Protein AF-A0ABD5DX49-F1 (afdb_monomer_lite)

Structure (mmCIF, N/CA/C/O backbone):
data_AF-A0ABD5DX49-F1
#
_entry.id   AF-A0ABD5DX49-F1
#
loop_
_atom_site.group_PDB
_atom_site.id
_atom_site.type_symbol
_atom_site.label_atom_id
_atom_site.label_alt_id
_atom_site.label_comp_id
_atom_site.label_asym_id
_atom_site.label_entity_id
_atom_site.label_seq_id
_atom_site.pdbx_PDB_ins_code
_atom_site.Cartn_x
_atom_site.Cartn_y
_atom_site.Cartn_z
_atom_site.occupancy
_atom_site.B_iso_or_equiv
_atom_site.auth_seq_id
_atom_site.auth_comp_id
_atom_site.auth_asym_id
_atom_site.auth_atom_id
_atom_site.pdbx_PDB_model_num
ATOM 1 N N . ARG A 1 1 ? -9.035 -1.314 -5.910 1.00 80.25 1 ARG A N 1
ATOM 2 C CA . ARG A 1 1 ? -8.321 -2.051 -6.980 1.00 80.25 1 ARG A CA 1
ATOM 3 C C . ARG A 1 1 ? -7.842 -3.350 -6.370 1.00 80.25 1 ARG A C 1
ATOM 5 O O . ARG A 1 1 ? -7.480 -3.320 -5.204 1.00 80.25 1 ARG A O 1
ATOM 12 N N . ASP A 1 2 ? -7.872 -4.441 -7.118 1.00 87.19 2 ASP A N 1
ATOM 13 C CA . ASP A 1 2 ? -7.253 -5.689 -6.683 1.00 87.19 2 ASP A CA 1
ATOM 14 C C . ASP A 1 2 ? -5.819 -5.722 -7.222 1.00 87.19 2 ASP A C 1
ATOM 16 O O . ASP A 1 2 ? -5.620 -5.743 -8.436 1.00 87.19 2 ASP A O 1
ATOM 20 N N . VAL A 1 3 ? -4.834 -5.605 -6.329 1.00 90.69 3 VAL A N 1
ATOM 21 C CA . VAL A 1 3 ? -3.403 -5.620 -6.673 1.00 90.69 3 VAL A CA 1
ATOM 22 C C . VAL A 1 3 ? -2.697 -6.610 -5.737 1.00 90.69 3 VAL A C 1
ATOM 24 O O . VAL A 1 3 ? -2.121 -6.208 -4.722 1.00 90.69 3 VAL A O 1
ATOM 27 N N . PRO A 1 4 ? -2.763 -7.923 -6.033 1.00 91.88 4 PRO A N 1
ATOM 28 C CA . PRO A 1 4 ? -2.323 -8.962 -5.102 1.00 91.88 4 PRO A CA 1
ATOM 29 C C . PRO A 1 4 ? -0.836 -8.902 -4.749 1.00 91.88 4 PRO A C 1
ATOM 31 O O . PRO A 1 4 ? -0.452 -9.294 -3.649 1.00 91.88 4 PRO A O 1
ATOM 34 N N . TRP A 1 5 ? 0.011 -8.427 -5.668 1.00 92.81 5 TRP A N 1
ATOM 35 C CA . TRP A 1 5 ? 1.447 -8.304 -5.415 1.00 92.81 5 TRP A CA 1
ATOM 36 C C . TRP A 1 5 ? 1.728 -7.267 -4.319 1.00 92.81 5 TRP A C 1
ATOM 38 O O . TRP A 1 5 ? 2.513 -7.543 -3.414 1.00 92.81 5 TRP A O 1
ATOM 48 N N . LEU A 1 6 ? 1.024 -6.129 -4.343 1.00 93.38 6 LEU A N 1
ATOM 49 C CA . LEU A 1 6 ? 1.190 -5.061 -3.360 1.00 93.38 6 LEU A CA 1
ATOM 50 C C . LEU A 1 6 ? 0.702 -5.527 -1.988 1.00 93.38 6 LEU A C 1
ATOM 52 O O . LEU A 1 6 ? 1.415 -5.383 -1.000 1.00 93.38 6 LEU A O 1
ATOM 56 N N . ALA A 1 7 ? -0.468 -6.174 -1.936 1.00 93.19 7 ALA A N 1
ATOM 57 C CA . ALA A 1 7 ? -1.020 -6.708 -0.691 1.00 93.19 7 ALA A CA 1
ATOM 58 C C . ALA A 1 7 ? -0.073 -7.716 -0.011 1.00 93.19 7 ALA A C 1
ATOM 60 O O . ALA A 1 7 ? 0.035 -7.725 1.211 1.00 93.19 7 ALA A O 1
ATOM 61 N N . LYS A 1 8 ? 0.654 -8.529 -0.792 1.00 94.31 8 LYS A N 1
ATOM 62 C CA . LYS A 1 8 ? 1.666 -9.473 -0.280 1.00 94.31 8 LYS A CA 1
ATOM 63 C C . LYS A 1 8 ? 2.945 -8.797 0.225 1.00 94.31 8 LYS A C 1
ATOM 65 O O . LYS A 1 8 ? 3.668 -9.412 1.002 1.00 94.31 8 LYS A O 1
ATOM 70 N N . ARG A 1 9 ? 3.251 -7.580 -0.236 1.00 94.88 9 ARG A N 1
ATOM 71 C CA . ARG A 1 9 ? 4.437 -6.811 0.176 1.00 94.88 9 ARG A CA 1
ATOM 72 C C . 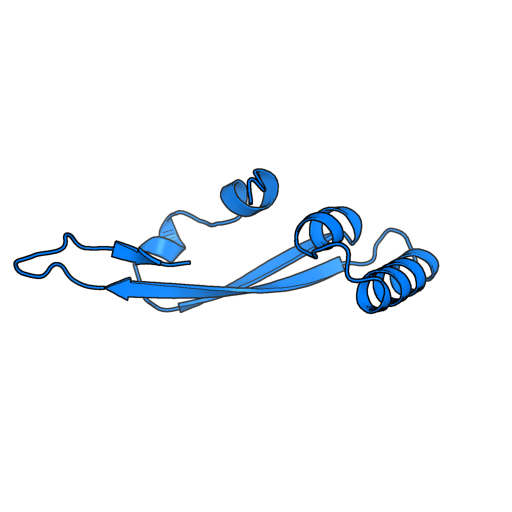ARG A 1 9 ? 4.204 -5.996 1.452 1.00 94.88 9 ARG A C 1
ATOM 74 O O . ARG A 1 9 ? 5.179 -5.614 2.092 1.00 94.88 9 ARG A O 1
ATOM 81 N N . ILE A 1 10 ? 2.950 -5.774 1.857 1.00 95.12 10 ILE A N 1
ATOM 82 C CA . ILE A 1 10 ? 2.632 -5.167 3.156 1.00 95.12 10 ILE A CA 1
ATOM 83 C C . ILE A 1 10 ? 2.980 -6.154 4.273 1.00 95.12 10 ILE A C 1
ATOM 85 O O . ILE A 1 10 ? 2.332 -7.190 4.433 1.00 95.12 10 ILE A O 1
ATOM 89 N N . GLN A 1 11 ? 4.002 -5.827 5.063 1.00 95.50 11 GLN A N 1
ATOM 90 C CA . GLN A 1 11 ? 4.450 -6.700 6.144 1.00 95.50 11 GLN A CA 1
ATOM 91 C C . GLN A 1 11 ? 3.481 -6.627 7.342 1.00 95.50 11 GLN A C 1
ATOM 93 O O . GLN A 1 11 ? 3.104 -5.527 7.761 1.00 95.50 11 GLN A O 1
ATOM 98 N N . PRO A 1 12 ? 3.089 -7.763 7.954 1.00 95.69 12 PRO A N 1
ATOM 99 C CA . PRO A 1 12 ? 2.164 -7.770 9.090 1.00 95.69 12 PRO A CA 1
ATOM 100 C C . PRO A 1 12 ? 2.631 -6.931 10.289 1.00 95.69 12 PRO A C 1
ATOM 102 O O . PRO A 1 12 ? 1.806 -6.399 11.032 1.00 95.69 12 PRO A O 1
ATOM 105 N N . GLU A 1 13 ? 3.941 -6.795 10.508 1.00 95.62 13 GLU A N 1
ATOM 106 C CA . GLU A 1 13 ? 4.495 -5.930 11.551 1.00 95.62 13 GLU A CA 1
ATOM 107 C C . GLU A 1 13 ? 4.204 -4.439 11.347 1.00 95.62 13 GLU A C 1
ATOM 109 O O . GLU A 1 13 ? 4.099 -3.717 12.343 1.00 95.62 13 GLU A O 1
ATOM 114 N N . TRP A 1 14 ? 4.034 -3.976 10.105 1.00 96.38 14 TRP A N 1
ATOM 115 C CA . TRP A 1 14 ? 3.754 -2.568 9.809 1.00 96.38 14 TRP A CA 1
ATOM 116 C C . TRP A 1 14 ? 2.385 -2.163 10.357 1.00 96.38 14 TRP A C 1
ATOM 118 O O . TRP A 1 14 ? 2.234 -1.085 10.916 1.00 96.38 14 TRP A O 1
ATOM 128 N N . LEU A 1 15 ? 1.413 -3.081 10.336 1.00 95.88 15 LEU A N 1
ATOM 129 C CA . LEU A 1 15 ? 0.033 -2.849 10.780 1.00 95.88 15 LEU A CA 1
ATOM 130 C C . LEU A 1 15 ? -0.121 -2.615 12.293 1.00 95.88 15 LEU A C 1
ATOM 132 O O . LEU A 1 15 ? -1.224 -2.313 12.751 1.00 95.88 15 LEU A O 1
ATOM 136 N N . LYS A 1 16 ? 0.955 -2.775 13.075 1.00 94.31 16 LYS A N 1
ATOM 137 C CA . LYS A 1 16 ? 0.938 -2.687 14.545 1.00 94.31 16 LYS A CA 1
ATOM 138 C C . LYS A 1 16 ? 1.184 -1.275 15.083 1.00 94.31 16 LYS A C 1
ATOM 140 O O . LYS A 1 16 ? 0.957 -1.044 16.269 1.00 94.31 16 LYS A O 1
ATOM 145 N N . ARG A 1 17 ? 1.676 -0.343 14.260 1.00 94.06 17 ARG A N 1
ATOM 146 C CA . ARG A 1 17 ? 2.019 1.028 14.676 1.00 94.06 17 ARG A CA 1
ATOM 147 C C . ARG A 1 17 ? 1.869 2.018 13.526 1.00 94.06 17 ARG A C 1
ATOM 149 O O . ARG A 1 17 ? 1.964 1.635 12.370 1.00 94.06 17 ARG A O 1
ATOM 156 N N . ASN A 1 18 ? 1.696 3.295 13.866 1.00 96.00 18 ASN A N 1
ATOM 157 C CA . ASN A 1 18 ? 1.811 4.368 12.881 1.00 96.00 18 ASN A CA 1
ATOM 158 C C . ASN A 1 18 ? 3.228 4.395 12.306 1.00 96.00 18 ASN A C 1
ATOM 160 O O . ASN A 1 18 ? 4.197 4.248 13.058 1.00 96.00 18 ASN A O 1
ATOM 164 N N . GLY A 1 19 ? 3.350 4.611 11.001 1.00 96.38 19 GLY A N 1
ATOM 165 C CA . GLY A 1 19 ? 4.655 4.629 10.356 1.00 96.38 19 GLY A CA 1
ATOM 166 C C . GLY A 1 19 ? 4.602 4.926 8.868 1.00 96.38 19 GLY A C 1
ATOM 167 O O . GLY A 1 19 ? 3.546 4.863 8.241 1.00 96.38 19 GLY A O 1
ATOM 168 N N . PHE A 1 20 ? 5.777 5.235 8.331 1.00 97.06 20 PHE A N 1
ATOM 169 C CA . PHE A 1 20 ? 6.028 5.339 6.903 1.00 97.06 20 PHE A CA 1
ATOM 170 C C . PHE A 1 20 ? 7.006 4.239 6.504 1.00 97.06 20 PHE A C 1
ATOM 172 O O . PHE A 1 20 ? 7.973 3.970 7.221 1.00 97.06 20 PHE A O 1
ATOM 179 N N . HIS A 1 21 ? 6.722 3.602 5.377 1.00 96.31 21 HIS A N 1
ATOM 180 C CA . HIS A 1 21 ? 7.507 2.529 4.788 1.00 96.31 21 HIS A CA 1
ATOM 181 C C . HIS A 1 21 ? 7.646 2.770 3.289 1.00 96.31 21 HIS A C 1
ATOM 183 O O . HIS A 1 21 ? 6.945 3.603 2.715 1.00 96.31 21 HIS A O 1
ATOM 189 N N . GLU A 1 22 ? 8.533 2.018 2.657 1.00 96.31 22 GLU A N 1
ATOM 190 C CA . GLU A 1 22 ? 8.747 2.062 1.217 1.00 96.31 22 GLU A CA 1
ATOM 191 C C . GLU A 1 22 ? 8.685 0.641 0.656 1.00 96.31 22 GLU A C 1
ATOM 193 O O . GLU A 1 22 ? 9.068 -0.324 1.325 1.00 96.31 22 GLU A O 1
ATOM 198 N N . ILE A 1 23 ? 8.148 0.507 -0.555 1.00 95.38 23 ILE A N 1
ATOM 199 C CA . ILE A 1 23 ? 8.145 -0.737 -1.325 1.00 95.38 23 ILE A CA 1
ATOM 200 C C . ILE A 1 23 ? 8.807 -0.463 -2.666 1.00 95.38 23 ILE A C 1
ATOM 202 O O . ILE A 1 23 ? 8.325 0.367 -3.435 1.00 95.38 23 ILE A O 1
ATOM 206 N N . GLU A 1 24 ? 9.863 -1.211 -2.953 1.00 93.50 24 GLU A N 1
ATOM 207 C CA . GLU A 1 24 ? 10.492 -1.258 -4.270 1.00 93.50 24 GLU A CA 1
ATOM 208 C C . GLU A 1 24 ? 9.761 -2.265 -5.165 1.00 93.50 24 GLU A C 1
ATOM 210 O O . GLU A 1 24 ? 9.435 -3.391 -4.752 1.00 93.50 24 GLU A O 1
ATOM 215 N N . ALA A 1 25 ? 9.461 -1.847 -6.390 1.00 91.31 25 ALA A N 1
ATOM 216 C CA . ALA A 1 25 ? 8.798 -2.656 -7.400 1.00 91.31 25 ALA A CA 1
ATOM 217 C C . ALA A 1 25 ? 9.315 -2.296 -8.794 1.00 91.31 25 ALA A C 1
ATOM 219 O O . ALA A 1 25 ? 9.632 -1.140 -9.058 1.00 91.31 25 ALA A O 1
ATOM 220 N N . ASP A 1 26 ? 9.342 -3.269 -9.699 1.00 89.75 26 ASP A N 1
ATOM 221 C CA . ASP A 1 26 ? 9.637 -3.015 -11.108 1.00 89.75 26 ASP A CA 1
ATOM 222 C C . ASP A 1 26 ? 8.597 -2.074 -11.755 1.00 89.75 26 ASP A C 1
ATOM 224 O O . ASP A 1 26 ? 7.506 -1.802 -11.219 1.00 89.75 26 ASP A O 1
ATOM 228 N N . VAL A 1 27 ? 8.951 -1.539 -12.925 1.00 87.50 27 VAL A N 1
ATOM 229 C CA . VAL A 1 27 ? 8.105 -0.600 -13.676 1.00 87.50 27 VAL A CA 1
ATOM 230 C C . VAL A 1 27 ? 6.763 -1.234 -14.059 1.00 87.50 27 VAL A C 1
ATOM 232 O O . VAL A 1 27 ? 5.725 -0.568 -14.009 1.00 87.50 27 VAL A O 1
ATOM 235 N N . ASP A 1 28 ? 6.745 -2.530 -14.370 1.00 86.81 28 ASP A N 1
ATOM 236 C CA . ASP A 1 28 ? 5.536 -3.253 -14.768 1.00 86.81 28 ASP A CA 1
ATOM 237 C C . ASP A 1 28 ? 4.529 -3.365 -13.622 1.00 86.81 28 ASP A C 1
ATOM 239 O O . ASP A 1 28 ? 3.362 -2.987 -13.767 1.00 86.81 28 ASP A O 1
ATOM 243 N N . SER A 1 29 ? 4.985 -3.780 -12.447 1.00 88.75 29 SER A N 1
ATOM 244 C CA . SER A 1 29 ? 4.220 -3.831 -11.205 1.00 88.75 29 SER A CA 1
ATOM 245 C C . SER A 1 29 ? 3.713 -2.441 -10.825 1.00 88.75 29 SER A C 1
ATOM 247 O O . SER A 1 29 ? 2.540 -2.274 -10.475 1.00 88.75 29 SER A O 1
ATOM 249 N N . SER A 1 30 ? 4.566 -1.425 -10.969 1.00 87.62 30 SER A N 1
ATOM 250 C CA . SER A 1 30 ? 4.230 -0.022 -10.705 1.00 87.62 30 SER A CA 1
ATOM 251 C C . SER A 1 30 ? 3.154 0.506 -11.654 1.00 87.62 30 SER A C 1
ATOM 253 O O . SER A 1 30 ? 2.234 1.208 -11.224 1.00 87.62 30 SER A O 1
ATOM 255 N N . SER A 1 31 ? 3.186 0.101 -12.926 1.00 86.00 31 SER A N 1
ATOM 256 C CA . SER A 1 31 ? 2.171 0.477 -13.914 1.00 86.00 31 SER A CA 1
ATOM 257 C C . SER A 1 31 ? 0.771 -0.034 -13.542 1.00 86.00 31 SER A C 1
ATOM 259 O O . SER A 1 31 ? -0.224 0.651 -13.788 1.00 86.00 31 SER A O 1
ATOM 261 N N . MET A 1 32 ? 0.667 -1.170 -12.832 1.00 87.25 32 MET A N 1
ATOM 262 C CA . MET A 1 32 ? -0.615 -1.688 -12.329 1.00 87.25 32 MET A CA 1
ATOM 263 C C . MET A 1 32 ? -1.259 -0.773 -11.272 1.00 87.25 32 MET A C 1
ATOM 265 O O . MET A 1 32 ? -2.482 -0.806 -11.093 1.00 87.25 32 MET A O 1
ATOM 269 N N . LEU A 1 33 ? -0.464 0.044 -10.566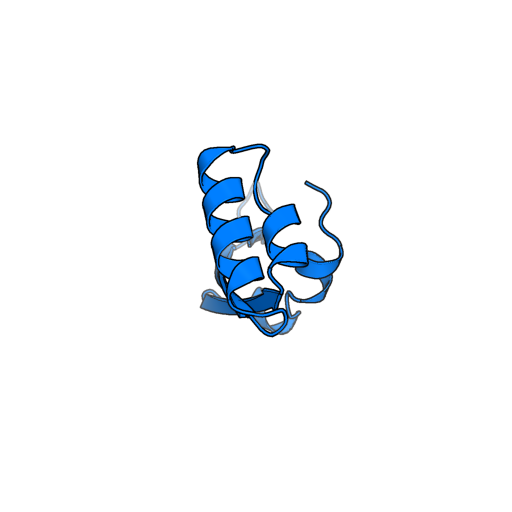 1.00 86.38 33 LEU A N 1
ATOM 270 C CA . LEU A 1 33 ? -0.935 0.986 -9.539 1.00 86.38 33 LEU A CA 1
ATOM 271 C C . LEU A 1 33 ? -1.467 2.288 -10.127 1.00 86.38 33 LEU A C 1
ATOM 273 O O . LEU A 1 33 ? -2.323 2.938 -9.519 1.00 86.38 33 LEU A O 1
ATOM 277 N N . LEU A 1 34 ? -1.067 2.612 -11.351 1.00 81.38 34 LEU A N 1
ATOM 278 C CA . LEU A 1 34 ? -1.478 3.813 -12.059 1.00 81.38 34 LEU A CA 1
ATOM 279 C C . LEU A 1 34 ? -2.755 3.532 -12.858 1.00 81.38 34 LEU A C 1
ATOM 281 O O . LEU A 1 34 ? -2.981 2.423 -13.350 1.00 81.38 34 LEU A O 1
ATOM 285 N N . ARG A 1 35 ? -3.698 4.481 -12.876 1.00 67.62 35 ARG A N 1
ATOM 286 C CA . ARG A 1 35 ? -4.873 4.396 -13.770 1.00 67.62 35 ARG A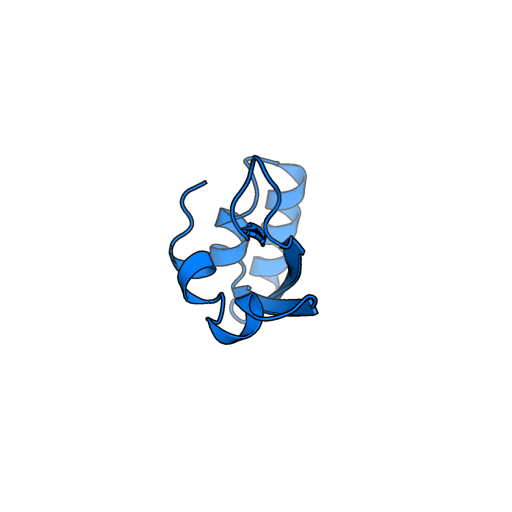 CA 1
ATOM 287 C C . ARG A 1 35 ? -4.393 4.544 -15.224 1.00 67.62 35 ARG A C 1
ATOM 289 O O . ARG A 1 35 ? -3.214 4.802 -15.433 1.00 67.62 35 ARG A O 1
ATOM 296 N N . ASN A 1 36 ? -5.288 4.444 -16.212 1.00 68.69 36 ASN A N 1
ATOM 297 C CA . ASN A 1 36 ? -5.012 4.853 -17.603 1.00 68.69 36 ASN A CA 1
ATOM 298 C C . ASN A 1 36 ? -4.759 6.377 -17.692 1.00 68.69 36 ASN A C 1
ATOM 300 O O . ASN A 1 36 ? -5.520 7.106 -18.322 1.00 68.69 36 ASN A O 1
ATOM 304 N N . ASN A 1 37 ? -3.749 6.874 -16.982 1.00 79.38 37 ASN A N 1
ATOM 305 C CA . ASN A 1 37 ? -3.239 8.221 -17.096 1.00 79.38 37 ASN A CA 1
ATOM 306 C C . ASN A 1 37 ? -2.131 8.175 -18.144 1.00 79.38 37 ASN A C 1
ATOM 308 O O . ASN A 1 37 ? -1.051 7.647 -17.886 1.00 79.38 37 ASN A O 1
ATOM 312 N N . HIS A 1 38 ? -2.451 8.698 -19.321 1.00 78.62 38 HIS A N 1
ATOM 313 C CA . HIS A 1 38 ? -1.583 8.649 -20.486 1.00 78.62 38 HIS A CA 1
ATOM 314 C C . HIS A 1 38 ? -0.246 9.364 -20.248 1.00 78.62 38 HIS A C 1
ATOM 316 O O . HIS A 1 38 ? 0.792 8.817 -20.595 1.00 78.62 38 HIS A O 1
ATOM 322 N N . GLU A 1 39 ? -0.253 10.504 -19.549 1.00 82.62 39 GLU A N 1
ATOM 323 C CA . GLU A 1 39 ? 0.968 11.268 -19.248 1.00 82.62 39 GLU A CA 1
ATOM 324 C C . GLU A 1 39 ? 1.945 10.476 -18.369 1.00 82.62 39 GLU A C 1
ATOM 326 O O . GLU A 1 39 ? 3.157 10.537 -18.555 1.00 82.62 39 GLU A O 1
ATOM 331 N N . ILE A 1 40 ? 1.427 9.702 -17.409 1.00 83.50 40 ILE A N 1
ATOM 332 C CA . ILE A 1 40 ? 2.277 8.884 -16.532 1.00 83.50 40 ILE A CA 1
ATOM 333 C C . ILE A 1 40 ? 2.743 7.622 -17.267 1.00 83.50 40 ILE A C 1
ATOM 335 O O . ILE A 1 40 ? 3.850 7.153 -17.029 1.00 83.50 40 ILE A O 1
ATOM 339 N N . GLN A 1 41 ? 1.933 7.079 -18.179 1.00 82.00 41 GLN A N 1
ATOM 340 C CA . GLN A 1 41 ? 2.344 5.942 -19.005 1.00 82.00 41 GLN A CA 1
ATOM 341 C C . GLN A 1 41 ? 3.530 6.296 -19.906 1.00 82.00 41 GLN A C 1
ATOM 343 O O . GLN A 1 41 ? 4.487 5.534 -19.929 1.00 82.00 41 GLN A O 1
ATOM 348 N N . GLU A 1 42 ? 3.528 7.472 -20.540 1.00 85.19 42 GLU A N 1
ATOM 349 C CA . GLU A 1 42 ? 4.675 7.934 -21.336 1.00 85.19 42 GLU A CA 1
ATOM 350 C C . GLU A 1 42 ? 5.955 8.054 -20.494 1.00 85.19 42 GLU A C 1
ATOM 352 O O . GLU A 1 42 ? 7.039 7.687 -20.945 1.00 85.19 42 GLU A O 1
ATOM 357 N N . GLN A 1 43 ? 5.840 8.514 -19.244 1.00 85.38 43 GLN A N 1
ATOM 358 C CA . GLN A 1 43 ? 6.983 8.577 -18.329 1.00 85.38 43 GLN A CA 1
ATOM 359 C C . GLN A 1 43 ? 7.492 7.185 -17.941 1.00 85.38 43 GLN A C 1
ATOM 361 O O . GLN A 1 43 ? 8.700 6.972 -17.898 1.00 85.38 43 GLN A O 1
ATOM 366 N N . LEU A 1 44 ? 6.592 6.232 -17.677 1.00 84.81 44 LEU A N 1
ATOM 367 C CA . LEU A 1 44 ? 6.980 4.849 -17.396 1.00 84.81 44 LEU A CA 1
ATOM 368 C C . LEU A 1 44 ? 7.644 4.188 -18.607 1.00 84.81 44 LEU A C 1
ATOM 370 O O . LEU A 1 44 ? 8.619 3.464 -18.433 1.00 84.81 44 LEU A O 1
ATOM 374 N N . ASP A 1 45 ? 7.148 4.446 -19.817 1.00 83.94 45 ASP A N 1
ATOM 375 C CA . ASP A 1 45 ? 7.736 3.916 -21.047 1.00 83.94 45 ASP A CA 1
ATOM 376 C C . ASP A 1 45 ? 9.143 4.487 -21.275 1.00 83.94 45 ASP A C 1
ATOM 378 O O . ASP A 1 45 ? 10.070 3.731 -21.554 1.00 83.94 45 ASP A O 1
ATOM 382 N N . ALA A 1 46 ? 9.350 5.783 -21.016 1.00 85.19 46 ALA A N 1
ATOM 383 C CA . ALA A 1 46 ? 10.683 6.384 -21.049 1.00 85.19 46 ALA A CA 1
ATOM 384 C C . ALA A 1 46 ? 11.646 5.768 -20.013 1.00 85.19 46 ALA A C 1
ATOM 386 O O . ALA A 1 46 ? 12.839 5.640 -20.283 1.00 85.19 46 ALA A O 1
ATOM 387 N N . ILE A 1 47 ? 11.150 5.372 -18.834 1.00 83.44 47 ILE A N 1
ATOM 388 C CA . ILE A 1 47 ? 11.952 4.682 -17.810 1.00 83.44 47 ILE A CA 1
ATOM 389 C C . ILE A 1 47 ? 12.291 3.254 -18.261 1.00 83.44 47 ILE A C 1
ATOM 391 O O . ILE A 1 47 ? 13.435 2.831 -18.117 1.00 83.44 47 ILE A O 1
ATOM 395 N N . ARG A 1 48 ? 11.346 2.528 -18.874 1.00 81.06 48 ARG A N 1
ATOM 396 C CA . ARG A 1 48 ? 11.608 1.193 -19.448 1.00 81.06 48 ARG A CA 1
ATOM 397 C C . ARG A 1 48 ? 12.714 1.228 -20.498 1.00 81.06 48 ARG A C 1
ATOM 399 O O . ARG A 1 48 ? 13.563 0.342 -20.525 1.00 81.06 48 ARG A O 1
ATOM 406 N N . GLU A 1 49 ? 12.736 2.259 -21.342 1.00 81.75 49 GLU A N 1
ATOM 407 C CA . GLU A 1 49 ? 13.770 2.431 -22.371 1.00 81.75 49 GLU A CA 1
ATOM 408 C C . GLU A 1 49 ? 15.182 2.637 -21.790 1.00 81.75 49 GLU A C 1
ATOM 410 O O . GLU A 1 49 ? 16.169 2.374 -22.480 1.00 81.75 49 GLU A O 1
ATOM 415 N N . GLN A 1 50 ? 15.303 3.063 -20.526 1.00 75.25 50 GLN A N 1
ATOM 416 C CA . GLN A 1 50 ? 16.591 3.227 -19.840 1.00 75.25 50 GLN A CA 1
ATOM 417 C C . GLN A 1 50 ? 17.162 1.910 -19.287 1.00 75.25 50 GLN A C 1
ATOM 419 O O . GLN A 1 50 ? 18.353 1.860 -18.973 1.00 75.25 50 GLN A O 1
ATOM 424 N N . GLY A 1 51 ? 16.357 0.844 -19.220 1.00 69.44 51 GLY A N 1
ATOM 425 C CA . GLY A 1 51 ? 16.785 -0.494 -18.817 1.00 69.44 51 GLY A CA 1
ATOM 426 C C . GLY A 1 51 ? 15.730 -1.243 -18.001 1.00 69.44 51 GLY A C 1
ATOM 427 O O . GLY A 1 51 ? 15.000 -0.647 -17.209 1.00 69.44 51 GLY A O 1
ATOM 428 N N . ASP A 1 52 ? 15.699 -2.566 -18.173 1.00 65.25 52 ASP A N 1
ATOM 429 C CA . ASP A 1 52 ? 14.733 -3.487 -17.542 1.00 65.25 52 ASP A CA 1
ATOM 430 C C . ASP A 1 52 ? 14.955 -3.654 -16.021 1.00 65.25 52 ASP A C 1
ATOM 432 O O . ASP A 1 52 ? 14.075 -4.107 -15.299 1.00 65.25 52 ASP A O 1
ATOM 436 N N . ASP A 1 53 ? 16.111 -3.207 -15.515 1.00 73.06 53 ASP A N 1
ATOM 437 C CA . ASP A 1 53 ? 16.465 -3.215 -14.086 1.00 73.06 53 ASP A CA 1
ATOM 438 C C . ASP A 1 53 ? 15.960 -1.960 -13.338 1.00 73.06 53 ASP A C 1
ATOM 440 O O . ASP A 1 53 ? 16.380 -1.678 -12.215 1.00 73.06 53 ASP A O 1
ATOM 444 N N . SER A 1 54 ? 15.101 -1.150 -13.965 1.00 79.69 54 SER A N 1
ATOM 445 C CA . SER A 1 54 ? 14.597 0.084 -13.357 1.00 79.69 54 SER A CA 1
ATOM 446 C C . SER A 1 54 ? 13.636 -0.221 -12.201 1.00 79.69 54 SER A C 1
ATOM 448 O O . SER A 1 54 ? 12.519 -0.702 -12.402 1.00 79.69 54 SER A O 1
ATOM 450 N N . GLU A 1 55 ? 14.049 0.110 -10.978 1.00 85.31 55 GLU A N 1
ATOM 451 C CA . GLU A 1 55 ? 13.230 -0.027 -9.771 1.00 85.31 55 GLU A CA 1
ATOM 452 C C . GLU A 1 55 ? 12.492 1.273 -9.430 1.00 85.31 55 GLU A C 1
ATOM 454 O O . GLU A 1 55 ? 13.037 2.373 -9.517 1.00 85.31 55 GLU A O 1
ATOM 459 N N . MET A 1 56 ? 11.237 1.140 -9.006 1.00 89.25 56 MET A N 1
ATOM 460 C CA . MET A 1 56 ? 10.379 2.230 -8.551 1.00 89.25 56 MET A CA 1
ATOM 461 C C . MET A 1 56 ? 10.112 2.101 -7.053 1.00 89.25 56 MET A C 1
ATOM 463 O O . MET A 1 56 ? 9.771 1.023 -6.564 1.00 89.25 56 MET A O 1
ATOM 467 N N . THR A 1 57 ? 10.175 3.220 -6.334 1.00 91.62 57 THR A N 1
ATOM 468 C CA . THR A 1 57 ? 9.925 3.271 -4.888 1.00 91.62 57 THR A CA 1
ATOM 469 C C . THR A 1 57 ? 8.547 3.863 -4.596 1.00 91.62 57 THR A C 1
ATOM 471 O O . THR A 1 57 ? 8.246 4.992 -4.983 1.00 91.62 57 THR A O 1
ATOM 474 N N . HIS A 1 58 ? 7.707 3.117 -3.875 1.00 93.44 58 HIS A N 1
ATOM 475 C CA . HIS A 1 58 ? 6.368 3.545 -3.458 1.00 93.44 58 HIS A CA 1
ATOM 476 C C . HIS A 1 58 ? 6.330 3.809 -1.959 1.00 93.44 58 HIS A C 1
ATOM 478 O O . HIS A 1 58 ? 6.592 2.906 -1.164 1.00 93.44 58 HIS A O 1
ATOM 484 N N . SER A 1 59 ? 5.946 5.021 -1.561 1.00 95.50 59 SER A N 1
ATOM 485 C CA . SER A 1 59 ? 5.720 5.349 -0.153 1.00 95.50 59 SER A CA 1
ATOM 486 C C . SER A 1 59 ? 4.422 4.720 0.361 1.00 95.50 59 SER A C 1
ATOM 488 O O . SER A 1 59 ? 3.375 4.795 -0.281 1.00 95.50 59 SER A O 1
ATOM 490 N N . VAL A 1 60 ? 4.479 4.148 1.559 1.00 96.56 60 VAL A N 1
ATOM 491 C CA . VAL A 1 60 ? 3.364 3.494 2.249 1.00 96.56 60 VAL A CA 1
ATOM 492 C C . VAL A 1 60 ? 3.185 4.147 3.613 1.00 96.56 60 VAL A C 1
ATOM 494 O O . VAL A 1 60 ? 4.138 4.240 4.385 1.00 96.56 60 VAL A O 1
ATOM 497 N N . ALA A 1 61 ? 1.967 4.579 3.933 1.00 97.69 61 ALA A N 1
ATOM 498 C CA . ALA A 1 61 ? 1.642 5.183 5.221 1.00 97.69 61 ALA A CA 1
ATOM 499 C C . ALA A 1 61 ? 0.691 4.276 6.001 1.00 97.69 61 ALA A C 1
ATOM 501 O O . ALA A 1 61 ? -0.371 3.925 5.506 1.00 97.69 61 ALA A O 1
ATOM 502 N N . ILE A 1 62 ? 1.043 3.935 7.238 1.00 97.19 62 ILE A N 1
ATOM 503 C CA . ILE A 1 62 ? 0.185 3.153 8.128 1.00 97.19 62 ILE A CA 1
ATOM 504 C C . ILE A 1 62 ? -0.378 4.066 9.207 1.00 97.19 62 ILE A C 1
ATOM 506 O O . ILE A 1 62 ? 0.379 4.718 9.929 1.00 97.19 62 ILE A O 1
ATOM 510 N N . ASN A 1 63 ? -1.703 4.069 9.346 1.00 97.56 63 ASN A N 1
ATOM 511 C CA . ASN A 1 63 ? -2.426 4.827 10.360 1.00 97.56 63 ASN A CA 1
ATOM 512 C C . ASN A 1 63 ? -3.303 3.898 11.208 1.00 97.56 63 ASN A C 1
ATOM 514 O O . ASN A 1 63 ? -4.191 3.211 10.704 1.00 97.56 63 ASN A O 1
ATOM 518 N N . LEU A 1 64 ? -3.055 3.893 12.513 1.00 96.75 64 LEU A N 1
ATOM 519 C CA . LEU A 1 64 ? -3.742 3.107 13.522 1.00 96.75 64 LEU A CA 1
ATOM 520 C C . LEU A 1 64 ? -4.787 3.977 14.221 1.00 96.75 64 LEU A C 1
ATOM 522 O O . LEU A 1 64 ? -4.461 4.960 14.888 1.00 96.75 64 LEU A O 1
ATOM 526 N N . TYR A 1 65 ? -6.043 3.571 14.110 1.00 96.94 65 TYR A N 1
ATOM 527 C CA . TYR A 1 65 ? -7.181 4.219 14.742 1.00 96.94 65 TYR A CA 1
ATOM 528 C C . TYR A 1 65 ? -7.671 3.326 15.884 1.00 96.94 65 TYR A C 1
ATOM 530 O O . TYR A 1 65 ? -8.141 2.215 15.620 1.00 96.94 65 TYR A O 1
ATOM 538 N N . PRO A 1 66 ? -7.544 3.754 17.155 1.00 96.69 66 PRO A N 1
ATOM 539 C CA . PRO A 1 66 ? -8.051 2.995 18.293 1.00 96.69 66 PRO A CA 1
ATOM 540 C C . PRO A 1 66 ? -9.561 2.754 18.203 1.00 96.69 66 PRO A C 1
ATOM 542 O O . PRO A 1 66 ? -10.291 3.528 17.581 1.00 96.69 66 PRO A O 1
ATOM 545 N N . ALA A 1 67 ? -10.037 1.703 18.871 1.00 97.75 67 ALA A N 1
ATOM 546 C CA . ALA A 1 67 ? -11.464 1.419 18.943 1.00 97.75 67 ALA A CA 1
ATOM 547 C C . ALA A 1 67 ? -12.235 2.576 19.602 1.00 97.75 67 ALA A C 1
ATOM 549 O O . ALA A 1 67 ? -11.797 3.168 20.589 1.00 97.75 67 ALA A O 1
ATOM 550 N N . THR A 1 68 ? -13.418 2.858 19.070 1.00 97.44 68 THR A N 1
ATOM 551 C CA . THR A 1 68 ? -14.386 3.813 19.615 1.00 97.44 68 THR A CA 1
ATOM 552 C C . THR A 1 68 ? -15.707 3.097 19.897 1.00 97.44 68 THR A C 1
ATOM 554 O O . THR A 1 68 ? -15.874 1.920 19.584 1.00 97.44 68 THR A O 1
ATOM 557 N N . SER A 1 69 ? -16.696 3.802 20.446 1.00 97.31 69 SER A N 1
ATOM 558 C CA . SER A 1 69 ? -18.020 3.225 20.726 1.00 97.31 69 SER A CA 1
ATOM 559 C C . SER A 1 69 ? -18.765 2.715 19.487 1.00 97.31 69 SER A C 1
ATOM 561 O O . SER A 1 69 ? -19.684 1.911 19.623 1.00 97.31 69 SER A O 1
ATOM 563 N N . LYS A 1 70 ? -18.399 3.183 18.287 1.00 97.44 70 LYS A N 1
ATOM 564 C CA . LYS A 1 70 ? -19.079 2.850 17.025 1.00 97.44 70 LYS A CA 1
ATOM 565 C C . LYS A 1 70 ? -18.185 2.145 16.009 1.00 97.44 70 LYS A C 1
ATOM 567 O O . LYS A 1 70 ? -18.667 1.797 14.935 1.00 97.44 70 LYS A O 1
ATOM 572 N N . MET A 1 71 ? -16.899 1.971 16.305 1.00 97.19 71 MET A N 1
ATOM 573 C CA . MET A 1 71 ? -15.936 1.440 15.345 1.00 97.19 71 MET A CA 1
ATOM 574 C C . MET A 1 71 ? -14.867 0.620 16.069 1.00 97.19 71 MET A C 1
ATOM 576 O O . MET A 1 71 ? -14.321 1.105 17.063 1.00 97.19 71 MET A O 1
ATOM 580 N N . PRO A 1 72 ? -14.554 -0.601 15.602 1.00 97.88 72 PRO A N 1
ATOM 581 C CA . PRO A 1 72 ? -13.430 -1.357 16.139 1.00 97.88 72 PRO A CA 1
ATOM 582 C C . PRO A 1 72 ? -12.108 -0.647 15.828 1.00 97.88 72 PRO A C 1
ATOM 584 O O . PRO A 1 72 ? -12.065 0.320 15.070 1.00 97.88 72 PRO A O 1
ATOM 587 N N . GLN A 1 73 ? -11.017 -1.139 16.406 1.00 96.81 73 GLN A N 1
ATOM 588 C CA . GLN A 1 73 ? -9.689 -0.683 16.014 1.00 96.81 73 GLN A CA 1
ATOM 589 C C . GLN A 1 73 ? -9.450 -0.986 14.529 1.00 96.81 73 GLN A C 1
ATOM 591 O O . GLN A 1 73 ? -9.759 -2.087 14.069 1.00 96.81 73 GLN A O 1
ATOM 596 N N . LEU A 1 74 ? -8.880 -0.026 13.802 1.00 97.56 74 LEU A N 1
ATOM 597 C CA . LEU A 1 74 ? -8.539 -0.166 12.388 1.00 97.56 74 LEU A CA 1
ATOM 598 C C . LEU A 1 74 ? -7.078 0.214 12.144 1.00 97.56 74 LEU A C 1
ATOM 600 O O . LEU A 1 74 ? -6.592 1.203 12.689 1.00 97.56 74 LEU A O 1
ATOM 604 N N . SER A 1 75 ? -6.415 -0.543 11.274 1.00 97.00 75 SER A N 1
ATOM 605 C CA . SER A 1 75 ? -5.152 -0.156 10.641 1.00 97.00 75 SER A CA 1
ATOM 606 C C . SER A 1 75 ? -5.455 0.175 9.183 1.00 97.00 75 SER A C 1
ATOM 608 O O . SER A 1 75 ? -5.942 -0.689 8.453 1.00 97.00 75 SER A O 1
ATOM 610 N N . ILE A 1 76 ? -5.213 1.417 8.771 1.00 96.69 76 ILE A N 1
ATOM 611 C CA . ILE A 1 76 ? -5.418 1.890 7.398 1.00 96.69 76 ILE A CA 1
ATOM 612 C C . ILE A 1 76 ? -4.053 2.067 6.739 1.00 96.69 76 ILE A C 1
ATOM 614 O O . ILE A 1 76 ? -3.151 2.643 7.351 1.00 96.69 76 ILE A O 1
ATOM 618 N N . VAL A 1 77 ? -3.937 1.556 5.513 1.00 95.00 77 VAL A N 1
ATOM 619 C CA . VAL A 1 77 ? -2.746 1.571 4.653 1.00 95.00 77 VAL A CA 1
ATOM 620 C C . VAL A 1 77 ? -3.079 2.282 3.353 1.00 95.00 77 VAL A C 1
A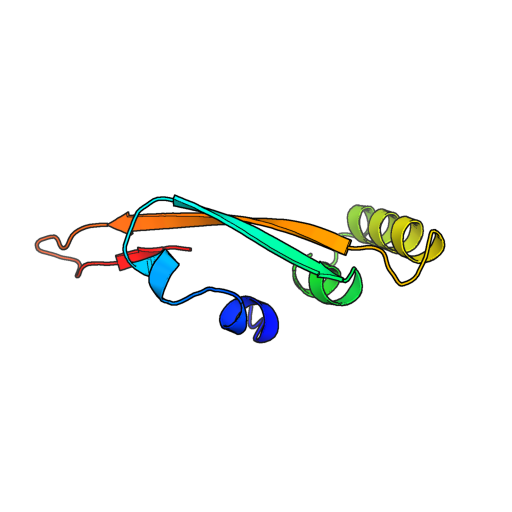TOM 622 O O . VAL A 1 77 ? -4.158 1.959 2.803 1.00 95.00 77 VAL A O 1
#

Radius of gyration: 15.93 Å; chains: 1; bounding box: 36×21×43 Å

Organism: Acinetobacter baumannii (NCBI:txid470)

Secondary structure (DSSP, 8-state):
---HHHHHHS-TTGGGS-EEEEEEEEHHHHHHHS-S-HHHHHHHHHHHHT-TT-EEEEEEEEEEE--BTTB--EEE-

InterPro domains:
  IPR015014 PhoQ Sensor domain [PF08918] (1-77)
  IPR038429 PhoQ Sensor superfamily [G3DSA:3.30.450.140] (1-77)

Sequence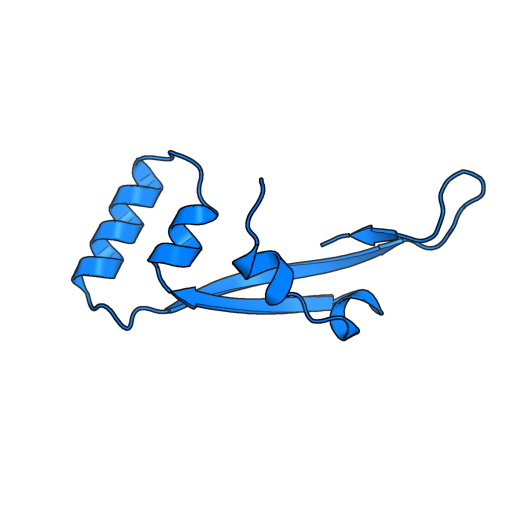 (77 aa):
RDVPWLAKRIQPEWLKR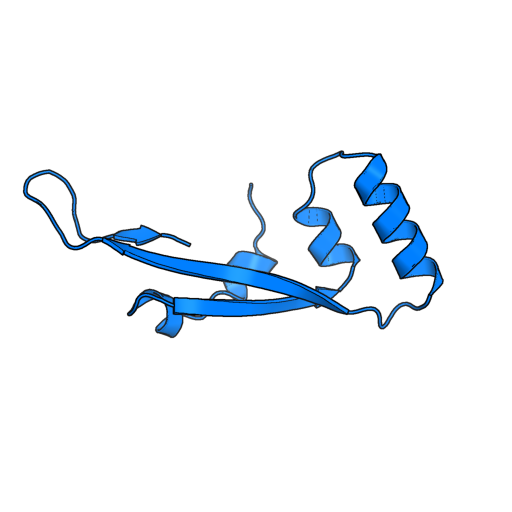NGFHEIEADVDSSSMLLRNNHEIQEQLDAIREQGDDSEMTHSVAINLYPATSKMPQLSIV

pLDDT: mean 89.65, std 8.13, range [65.25, 97.88]

Foldseek 3Di:
DDLPVVVVVPDPVPQPDWDKDKDKDWLVSVVVVDDPPVVVVVVSVVQVVVDRPDIDIDMDTWDWDPDDPVGHIDIDD